Protein AF-A0A1A7WYY6-F1 (afdb_monomer_lite)

Foldseek 3Di:
DPFPDQAQKTKDKDDWFDADPPPRDTDDCVVDDPVPGPDIDMDIDRQAKDQKAWDWADWDPFPDPDDDGKIFIDIFTKIRNHPPDIDTDDPVSHVDDGDDGMD

Secondary structure (DSSP, 8-state):
---S-SSS-EEEEPP--EE-TTT--EE-GGGS-STTPPP--EEEE--SPPPPEEEEEEEPPPS-SSSS---BEEEEEEEEEETTEEEEE-GGGS-SPPPP-B-

Structure (mmCIF, N/CA/C/O backbone):
data_AF-A0A1A7WYY6-F1
#
_entry.id   AF-A0A1A7WYY6-F1
#
loop_
_atom_site.group_PDB
_atom_site.id
_atom_site.type_symbol
_atom_site.label_atom_id
_atom_site.label_alt_id
_atom_site.label_comp_id
_atom_site.label_asym_id
_atom_site.label_entity_id
_atom_site.label_seq_id
_atom_site.pdbx_PDB_ins_code
_atom_site.Cartn_x
_atom_site.Cartn_y
_atom_site.Cartn_z
_atom_site.occupancy
_atom_site.B_iso_or_equiv
_atom_site.auth_seq_id
_atom_site.auth_comp_id
_atom_site.auth_asym_id
_atom_site.auth_atom_id
_atom_site.pdbx_PDB_model_num
ATOM 1 N N . SER A 1 1 ? 10.529 -6.131 -13.747 1.00 89.38 1 SER A N 1
ATOM 2 C CA . SER A 1 1 ? 9.775 -6.752 -12.642 1.00 89.38 1 SER A CA 1
ATOM 3 C C . SER A 1 1 ? 8.323 -6.313 -12.673 1.00 89.38 1 SER A C 1
ATOM 5 O O . SER A 1 1 ? 7.999 -5.364 -13.381 1.00 89.38 1 SER A O 1
ATOM 7 N N . GLU A 1 2 ? 7.456 -6.957 -11.898 1.00 93.88 2 GLU A N 1
ATOM 8 C CA . GLU A 1 2 ? 6.160 -6.380 -11.517 1.00 93.88 2 GLU A CA 1
ATOM 9 C C . GLU A 1 2 ? 6.363 -5.184 -10.567 1.00 93.88 2 GLU A C 1
ATOM 11 O O . GLU A 1 2 ? 7.473 -4.961 -10.064 1.00 93.88 2 GLU A O 1
ATOM 16 N N . CYS A 1 3 ? 5.318 -4.372 -10.387 1.00 95.19 3 CYS A N 1
ATOM 17 C CA . CYS A 1 3 ? 5.341 -3.263 -9.433 1.00 95.19 3 CYS A CA 1
ATOM 18 C C . CYS A 1 3 ? 5.352 -3.811 -7.999 1.00 95.19 3 CYS A C 1
ATOM 20 O O . CYS A 1 3 ? 4.635 -4.764 -7.705 1.00 95.19 3 CYS A O 1
ATOM 22 N N . SER A 1 4 ? 6.128 -3.203 -7.099 1.00 95.25 4 SER A N 1
ATOM 23 C CA . SER A 1 4 ? 6.232 -3.655 -5.701 1.00 95.25 4 SER A CA 1
ATOM 24 C C . SER A 1 4 ? 4.958 -3.463 -4.869 1.00 95.25 4 SER A C 1
ATOM 26 O O . SER A 1 4 ? 4.856 -4.022 -3.782 1.00 95.25 4 SER A O 1
ATOM 28 N N . ALA A 1 5 ? 4.018 -2.650 -5.346 1.00 95.62 5 ALA A N 1
ATOM 29 C CA . ALA A 1 5 ? 2.735 -2.390 -4.709 1.00 95.62 5 ALA A CA 1
ATOM 30 C C . ALA A 1 5 ? 1.647 -2.305 -5.779 1.00 95.62 5 ALA A C 1
ATOM 32 O O . ALA A 1 5 ? 1.930 -1.979 -6.930 1.00 95.62 5 ALA A O 1
ATOM 33 N N . THR A 1 6 ? 0.399 -2.586 -5.419 1.00 96.44 6 THR A N 1
ATOM 34 C CA . THR A 1 6 ? -0.754 -2.515 -6.333 1.00 96.44 6 THR A CA 1
ATOM 35 C C . THR A 1 6 ? -1.458 -1.157 -6.315 1.00 96.44 6 THR A C 1
ATOM 37 O O . THR A 1 6 ? -2.249 -0.880 -7.210 1.00 96.44 6 THR A O 1
ATOM 40 N N . CYS A 1 7 ? -1.177 -0.321 -5.314 1.00 97.06 7 CYS A N 1
ATOM 41 C CA . CYS A 1 7 ? -1.719 1.023 -5.103 1.00 97.06 7 CYS A CA 1
ATOM 42 C C . CYS A 1 7 ? -0.835 1.780 -4.093 1.00 97.06 7 CYS A C 1
ATOM 44 O O . CYS A 1 7 ? 0.082 1.190 -3.518 1.00 97.06 7 CYS A O 1
ATOM 46 N N . ALA A 1 8 ? -1.127 3.062 -3.872 1.00 96.94 8 ALA A N 1
ATOM 47 C CA . ALA A 1 8 ? -0.448 3.973 -2.947 1.00 96.94 8 ALA A CA 1
ATOM 48 C C . ALA A 1 8 ? 1.066 4.117 -3.187 1.00 96.94 8 ALA A C 1
ATOM 50 O O . ALA A 1 8 ? 1.826 4.421 -2.274 1.00 96.94 8 ALA A O 1
ATOM 51 N N . GLY A 1 9 ? 1.506 3.929 -4.430 1.00 95.81 9 GLY A N 1
ATOM 52 C CA . GLY A 1 9 ? 2.899 4.079 -4.828 1.00 95.81 9 GLY A CA 1
ATOM 53 C C . GLY A 1 9 ? 3.725 2.817 -4.593 1.00 95.81 9 GLY A C 1
ATOM 54 O O . GLY A 1 9 ? 3.950 2.363 -3.473 1.00 95.81 9 GLY A O 1
ATOM 55 N N . GLY A 1 10 ? 4.240 2.272 -5.688 1.00 95.38 10 GLY A N 1
ATOM 56 C CA . GLY A 1 10 ? 5.242 1.220 -5.702 1.00 95.38 10 GLY A CA 1
ATOM 57 C C . GLY A 1 10 ? 6.378 1.561 -6.655 1.00 95.38 10 GLY A C 1
ATOM 58 O O . GLY A 1 10 ? 6.368 2.574 -7.352 1.00 95.38 10 GLY A O 1
ATOM 59 N N . SER A 1 11 ? 7.365 0.679 -6.705 1.00 95.19 11 SER A N 1
ATOM 60 C CA . SER A 1 11 ? 8.500 0.796 -7.607 1.00 95.19 11 SER A CA 1
ATOM 61 C C . SER A 1 11 ? 8.587 -0.419 -8.516 1.00 95.19 11 SER A C 1
ATOM 63 O O . SER A 1 11 ? 8.447 -1.564 -8.081 1.00 95.19 11 SER A O 1
ATOM 65 N N . GLN A 1 12 ? 8.852 -0.167 -9.793 1.00 95.00 12 GLN A N 1
ATOM 66 C CA . GLN A 1 12 ? 9.101 -1.192 -10.794 1.00 95.00 12 GLN A CA 1
ATOM 67 C C . GLN A 1 12 ? 10.531 -1.049 -11.299 1.00 95.00 12 GLN A C 1
ATOM 69 O O . GLN A 1 12 ? 10.936 0.027 -11.746 1.00 95.00 12 GLN A O 1
ATOM 74 N N . ARG A 1 13 ? 11.288 -2.147 -11.262 1.00 92.25 13 ARG A N 1
ATOM 75 C CA . ARG A 1 13 ? 12.655 -2.187 -11.785 1.00 92.25 13 ARG A CA 1
ATOM 76 C C . ARG A 1 13 ? 12.673 -2.774 -13.184 1.00 92.25 13 ARG A C 1
ATOM 78 O O . ARG A 1 13 ? 11.979 -3.758 -13.472 1.00 92.25 13 ARG A O 1
ATOM 85 N N . GLN A 1 14 ? 13.486 -2.181 -14.049 1.00 90.56 14 GLN A N 1
ATOM 86 C CA . GLN A 1 14 ? 13.819 -2.791 -15.325 1.00 90.56 14 GLN A CA 1
ATOM 87 C C . GLN A 1 14 ? 14.582 -4.089 -15.058 1.00 90.56 14 GLN A C 1
ATOM 89 O O . GLN A 1 14 ? 15.573 -4.106 -14.333 1.00 90.56 14 GLN A O 1
ATOM 94 N N . GLU A 1 15 ? 14.101 -5.183 -15.634 1.00 87.88 15 GLU A N 1
ATOM 95 C CA . GLU A 1 15 ? 14.791 -6.460 -15.535 1.00 87.88 15 GLU A CA 1
ATOM 96 C C . GLU A 1 15 ? 15.853 -6.537 -16.628 1.00 87.88 15 GLU A C 1
ATOM 98 O O . GLU A 1 15 ? 15.553 -6.405 -17.816 1.00 87.88 15 GLU A O 1
ATOM 103 N N . VAL A 1 16 ? 17.105 -6.697 -16.207 1.00 90.38 16 VAL A N 1
ATOM 104 C CA . VAL A 1 16 ? 18.255 -6.817 -17.100 1.00 90.38 16 VAL A CA 1
ATOM 105 C C . VAL A 1 16 ? 18.666 -8.280 -17.123 1.00 90.38 16 VAL A C 1
ATOM 107 O O . VAL A 1 16 ? 19.020 -8.844 -16.090 1.00 90.38 16 VAL A O 1
ATOM 110 N N . VAL A 1 17 ? 18.610 -8.885 -18.306 1.00 91.75 17 VAL A N 1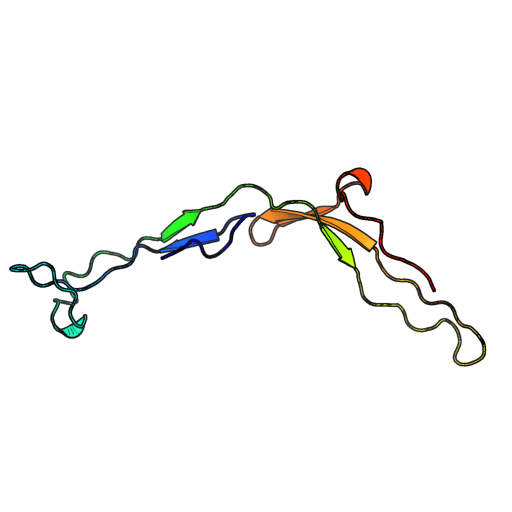
ATOM 111 C CA . VAL A 1 17 ? 19.001 -10.277 -18.537 1.00 91.75 17 VAL A CA 1
ATOM 112 C C . VAL A 1 17 ? 20.059 -10.344 -19.627 1.00 91.75 17 VAL A C 1
ATOM 114 O O . VAL A 1 17 ? 19.995 -9.602 -20.608 1.00 91.75 17 VAL A O 1
ATOM 117 N N . CYS A 1 18 ? 21.014 -11.257 -19.471 1.00 93.31 18 CYS A N 1
ATOM 118 C CA . CYS A 1 18 ? 21.994 -11.545 -20.507 1.00 93.31 18 CYS A CA 1
ATOM 119 C C . CYS A 1 18 ? 21.368 -12.441 -21.576 1.00 93.31 18 CYS A C 1
ATOM 121 O O . CYS A 1 18 ? 20.766 -13.465 -21.248 1.00 93.31 18 CYS A O 1
ATOM 123 N N . LYS A 1 19 ? 21.497 -12.059 -22.849 1.00 94.44 19 LYS A N 1
ATOM 124 C CA . LYS A 1 19 ? 20.972 -12.819 -23.989 1.00 94.44 19 LYS A CA 1
ATOM 125 C C . LYS A 1 19 ? 22.056 -13.065 -25.026 1.00 94.44 19 LYS A C 1
ATOM 127 O O . LYS A 1 19 ? 22.903 -12.198 -25.238 1.00 94.44 19 LYS A O 1
ATOM 132 N N . ARG A 1 20 ? 22.017 -14.221 -25.691 1.00 94.38 20 ARG A N 1
ATOM 133 C CA . ARG A 1 20 ? 22.907 -14.497 -26.828 1.00 94.38 20 ARG A CA 1
ATOM 134 C C . ARG A 1 20 ? 22.461 -13.698 -28.053 1.00 94.38 20 ARG A C 1
ATOM 136 O O . ARG A 1 20 ? 21.269 -13.499 -28.264 1.00 94.38 20 ARG A O 1
ATOM 143 N N . LEU A 1 21 ? 23.418 -13.243 -28.860 1.00 92.31 21 LEU A N 1
ATOM 144 C CA . LEU A 1 21 ? 23.145 -12.398 -30.031 1.00 92.31 21 LEU A CA 1
ATOM 145 C C . LEU A 1 21 ? 22.590 -13.174 -31.236 1.00 92.31 21 LEU A C 1
ATOM 147 O O . LEU A 1 21 ? 22.031 -12.566 -32.142 1.00 92.31 21 LEU A O 1
ATOM 151 N N . ASP A 1 22 ? 22.773 -14.491 -31.267 1.00 95.69 22 ASP A N 1
ATOM 152 C CA . ASP A 1 22 ? 22.360 -15.371 -32.361 1.00 95.69 22 ASP A CA 1
ATOM 153 C C . ASP A 1 22 ? 20.892 -15.805 -32.248 1.00 95.69 22 ASP A C 1
ATOM 155 O O . ASP A 1 22 ? 20.167 -15.768 -33.241 1.00 95.69 22 ASP A O 1
ATOM 159 N N . ASP A 1 23 ? 20.447 -16.192 -31.049 1.00 96.44 23 ASP A N 1
ATOM 160 C CA . ASP A 1 23 ? 19.118 -16.775 -30.815 1.00 96.44 23 ASP A CA 1
ATOM 161 C C . ASP A 1 23 ? 18.271 -16.038 -29.758 1.00 96.44 23 ASP A C 1
ATOM 163 O O . ASP A 1 23 ? 17.135 -16.435 -29.490 1.00 96.44 23 ASP A O 1
ATOM 167 N N . ASN A 1 24 ? 18.785 -14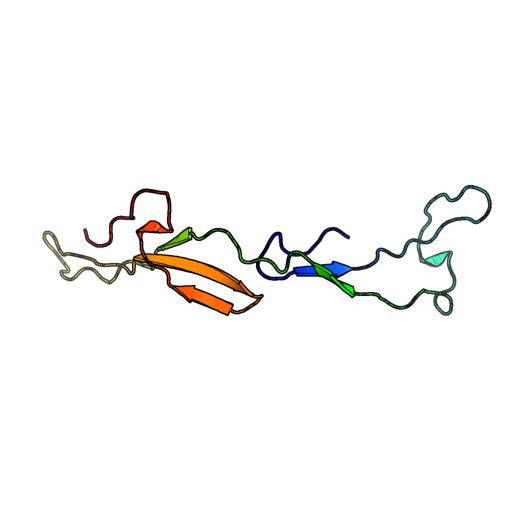.951 -29.165 1.00 94.19 24 ASN A N 1
ATOM 168 C CA . ASN A 1 24 ? 18.157 -14.203 -28.066 1.00 94.19 24 ASN A CA 1
ATOM 169 C C . ASN A 1 24 ? 17.839 -15.040 -26.811 1.00 94.19 24 ASN A C 1
ATOM 171 O O . ASN A 1 24 ? 17.077 -14.585 -25.946 1.00 94.19 24 ASN A O 1
ATOM 175 N N . SER A 1 25 ? 18.418 -16.236 -26.677 1.00 96.50 25 SER A N 1
ATOM 176 C CA . SER A 1 25 ? 18.235 -17.076 -25.497 1.00 96.50 25 SER A CA 1
ATOM 177 C C . SER A 1 25 ? 18.861 -16.419 -24.272 1.00 96.50 25 SER A C 1
ATOM 179 O O . SER A 1 25 ? 19.946 -15.838 -24.336 1.00 96.50 25 SER A O 1
ATOM 181 N N . VAL A 1 26 ? 18.153 -16.488 -23.142 1.00 95.69 26 VAL A N 1
ATOM 182 C CA . VAL A 1 26 ? 18.637 -15.944 -21.872 1.00 95.69 26 VAL A CA 1
ATOM 183 C C . VAL A 1 26 ? 19.691 -16.884 -21.296 1.00 95.69 26 VAL A C 1
ATOM 185 O O . VAL A 1 26 ? 19.447 -18.078 -21.134 1.00 95.69 26 VAL A O 1
ATOM 188 N N . VAL A 1 27 ? 20.855 -16.334 -20.965 1.00 95.19 27 VAL A N 1
ATOM 189 C CA . VAL A 1 27 ? 21.982 -17.054 -20.363 1.00 95.19 27 VAL A CA 1
ATOM 190 C C . VAL A 1 27 ? 22.370 -16.424 -19.028 1.00 95.19 27 VAL A C 1
ATOM 192 O O . VAL A 1 27 ? 21.842 -15.386 -18.626 1.00 95.19 27 VAL A O 1
ATOM 195 N N . GLN A 1 28 ? 23.299 -17.058 -18.311 1.00 93.75 28 GLN A N 1
ATOM 196 C CA . GLN A 1 28 ? 23.793 -16.510 -17.050 1.00 93.75 28 GLN A CA 1
ATOM 197 C C . GLN A 1 28 ? 24.445 -15.143 -17.267 1.00 93.75 28 GLN A C 1
ATOM 199 O O . GLN A 1 28 ? 25.146 -14.916 -18.252 1.00 93.75 28 GLN A O 1
ATOM 204 N N . ASN A 1 29 ? 24.257 -14.243 -16.305 1.00 90.69 29 ASN A N 1
ATOM 205 C CA . ASN A 1 29 ? 24.747 -12.874 -16.422 1.00 90.69 29 ASN A CA 1
ATOM 206 C C . ASN A 1 29 ? 26.283 -12.775 -16.509 1.00 90.69 29 ASN A C 1
ATOM 208 O O . ASN A 1 29 ? 26.793 -11.784 -17.010 1.00 90.69 29 ASN A O 1
ATOM 212 N N . SER A 1 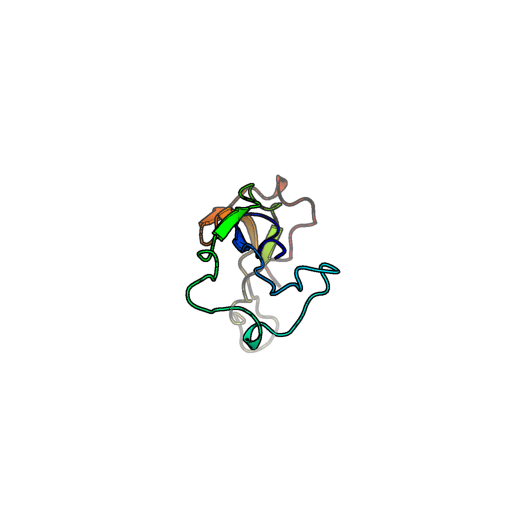30 ? 27.008 -13.810 -16.070 1.00 91.50 30 SER A N 1
ATOM 213 C CA . SER A 1 30 ? 28.468 -13.936 -16.180 1.00 91.50 30 SER A CA 1
ATOM 214 C C . SER A 1 30 ? 28.986 -14.052 -17.617 1.00 91.50 30 SER A C 1
ATOM 216 O O . SER A 1 30 ? 30.168 -13.816 -17.843 1.00 91.50 30 SER A O 1
ATOM 218 N N . TYR A 1 31 ? 28.130 -14.416 -18.580 1.00 93.25 31 TYR A N 1
ATOM 219 C CA . TYR A 1 31 ? 28.489 -14.444 -20.002 1.00 93.25 31 TYR A CA 1
ATOM 220 C C . TYR A 1 31 ? 28.414 -13.064 -20.667 1.00 93.25 31 TYR A C 1
ATOM 222 O O . TYR A 1 31 ? 28.933 -12.902 -21.769 1.00 93.25 31 TYR A O 1
ATOM 230 N N . CYS A 1 32 ? 27.770 -12.087 -20.023 1.00 92.94 32 CYS A N 1
ATOM 231 C CA . CYS A 1 32 ? 27.744 -10.703 -20.478 1.00 92.94 32 CYS A CA 1
ATOM 232 C C . CYS A 1 32 ? 28.809 -9.879 -19.747 1.00 92.94 32 CYS A C 1
ATOM 234 O O . CYS A 1 32 ? 29.098 -10.117 -18.575 1.00 92.94 32 CYS A O 1
ATOM 236 N N . ASP A 1 33 ? 29.362 -8.887 -20.444 1.00 91.56 33 ASP A N 1
ATOM 237 C CA . ASP A 1 33 ? 30.292 -7.922 -19.861 1.00 91.56 33 ASP A CA 1
ATOM 238 C C . ASP A 1 33 ? 29.588 -7.074 -18.788 1.00 91.56 33 ASP A C 1
ATOM 240 O O . ASP A 1 33 ? 28.495 -6.545 -19.014 1.00 91.56 33 ASP A O 1
ATOM 244 N N . GLN A 1 34 ? 30.211 -6.954 -17.615 1.00 86.50 34 GLN A N 1
ATOM 245 C 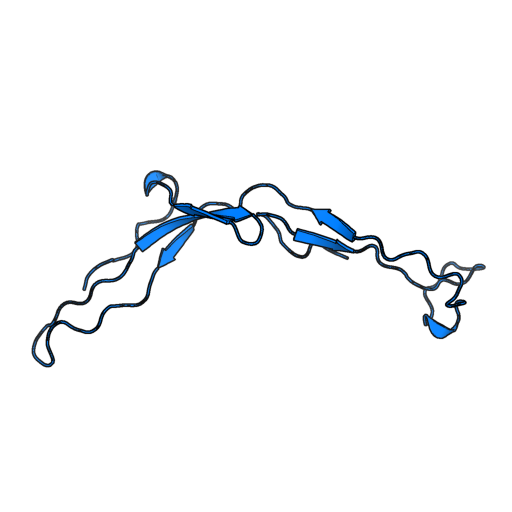CA . GLN A 1 34 ? 29.664 -6.174 -16.505 1.00 86.50 34 GLN A CA 1
ATOM 246 C C . GLN A 1 34 ? 29.759 -4.671 -16.770 1.00 86.50 34 GLN A C 1
ATOM 248 O O . GLN A 1 34 ? 28.849 -3.943 -16.375 1.00 86.50 34 GLN A O 1
ATOM 253 N N . ASP A 1 35 ? 30.791 -4.225 -17.490 1.00 87.19 35 ASP A N 1
ATOM 254 C CA . ASP A 1 35 ? 30.981 -2.809 -17.825 1.00 87.19 35 ASP A CA 1
ATOM 255 C C . ASP A 1 35 ? 29.973 -2.334 -18.887 1.00 87.19 35 ASP A C 1
ATOM 257 O O . ASP A 1 35 ? 29.647 -1.151 -18.974 1.00 87.19 35 ASP A O 1
ATOM 261 N N . GLY A 1 36 ? 29.415 -3.273 -19.659 1.00 84.75 36 GLY A N 1
ATOM 262 C CA . GLY A 1 36 ? 28.330 -3.037 -20.610 1.00 84.75 36 GLY A CA 1
ATOM 263 C C . GLY A 1 36 ? 26.922 -3.167 -20.017 1.00 84.75 36 GLY A C 1
ATOM 264 O O . GLY A 1 36 ? 25.945 -3.044 -20.762 1.00 84.75 36 GLY A O 1
ATOM 265 N N . LYS A 1 37 ? 26.779 -3.443 -18.709 1.00 87.62 37 LYS A N 1
ATOM 266 C CA . LYS A 1 37 ? 25.464 -3.599 -18.070 1.00 87.62 37 LYS A CA 1
ATOM 267 C C . LYS A 1 37 ? 24.704 -2.263 -18.139 1.00 87.62 37 LYS A C 1
ATOM 269 O O . LYS A 1 37 ? 25.208 -1.253 -17.647 1.00 87.62 37 LYS A O 1
ATOM 274 N N . PRO A 1 38 ? 23.475 -2.239 -18.688 1.00 87.62 38 PRO A N 1
ATOM 275 C CA . PRO A 1 38 ? 22.632 -1.052 -18.630 1.00 87.62 38 PRO A CA 1
ATOM 276 C C . PRO A 1 38 ? 22.444 -0.573 -17.182 1.00 87.62 38 PRO A C 1
ATOM 278 O O . PRO A 1 38 ? 22.370 -1.411 -16.274 1.00 87.62 38 PRO A O 1
ATOM 281 N N . PRO A 1 39 ? 22.329 0.747 -16.950 1.00 86.94 39 PRO A N 1
ATOM 282 C CA . PRO A 1 39 ? 22.090 1.274 -15.615 1.00 86.94 39 PRO A CA 1
ATOM 283 C C . PRO A 1 39 ? 20.790 0.70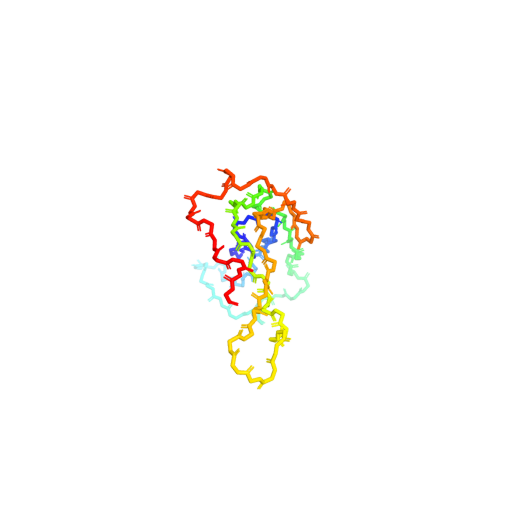8 -15.043 1.00 86.94 39 PRO A C 1
ATOM 285 O O . PRO A 1 39 ? 19.825 0.444 -15.768 1.00 86.94 39 PRO A O 1
ATOM 288 N N . GLU A 1 40 ? 20.763 0.524 -13.725 1.00 85.81 40 GLU A N 1
ATOM 289 C CA . GLU A 1 40 ? 19.542 0.108 -13.048 1.00 85.81 40 GLU A CA 1
ATOM 290 C C . GLU A 1 40 ? 18.513 1.230 -13.136 1.00 85.81 40 GLU A C 1
ATOM 292 O O . GLU A 1 40 ? 18.681 2.302 -12.559 1.00 85.81 40 GLU A O 1
ATOM 297 N N . ASN A 1 41 ? 17.442 0.967 -13.877 1.00 89.81 41 ASN A N 1
ATOM 298 C CA . ASN A 1 41 ? 16.323 1.882 -13.993 1.00 89.81 41 ASN A CA 1
ATOM 299 C C . ASN A 1 41 ? 15.197 1.425 -13.072 1.00 89.81 41 ASN A C 1
ATOM 301 O O . ASN A 1 41 ? 14.735 0.279 -13.135 1.00 89.81 41 ASN A O 1
ATOM 305 N N . GLN A 1 42 ? 14.733 2.354 -12.245 1.00 93.38 42 GLN A N 1
ATOM 306 C CA . GLN A 1 42 ? 13.553 2.204 -11.411 1.00 93.38 42 GLN A CA 1
ATOM 307 C C . GLN A 1 42 ? 12.572 3.316 -11.766 1.00 93.38 42 GLN A C 1
ATOM 309 O O . GLN A 1 42 ? 12.973 4.461 -11.967 1.00 93.38 42 GLN A O 1
ATOM 314 N N . ARG A 1 43 ? 11.290 2.969 -11.855 1.00 94.19 43 ARG A N 1
ATOM 315 C CA . ARG A 1 43 ? 10.208 3.936 -12.036 1.00 94.19 43 ARG A CA 1
ATOM 316 C C . ARG A 1 43 ? 9.124 3.725 -10.997 1.00 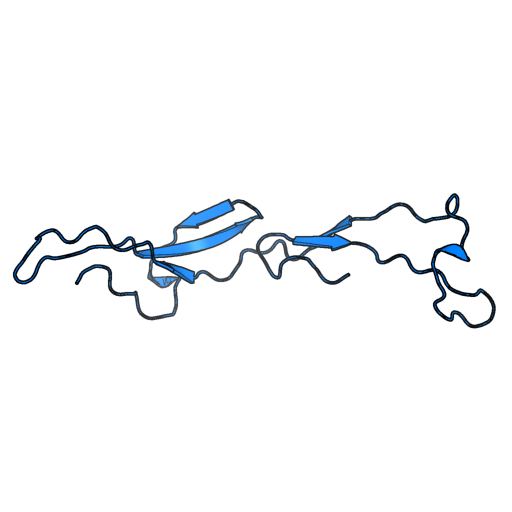94.19 43 ARG A C 1
ATOM 318 O O . ARG A 1 43 ? 8.901 2.588 -10.569 1.00 94.19 43 ARG A O 1
ATOM 325 N N . ASP A 1 44 ? 8.435 4.804 -10.666 1.00 95.12 44 ASP A N 1
ATOM 326 C CA . ASP A 1 44 ? 7.228 4.736 -9.856 1.00 95.12 44 ASP A CA 1
ATOM 327 C C . ASP A 1 44 ? 6.089 4.101 -10.657 1.00 95.12 44 ASP A C 1
ATOM 329 O O . ASP A 1 44 ? 5.991 4.229 -11.883 1.00 95.12 44 ASP A O 1
ATOM 333 N N . CYS A 1 45 ? 5.244 3.362 -9.954 1.00 96.12 45 CYS A N 1
ATOM 334 C CA . CYS A 1 45 ? 4.087 2.679 -10.508 1.00 96.12 45 CYS A CA 1
ATOM 335 C C . CYS A 1 45 ? 2.962 2.641 -9.475 1.00 96.12 45 CYS A C 1
ATOM 337 O O . CYS A 1 45 ? 3.210 2.740 -8.276 1.00 96.12 45 CYS A O 1
ATOM 339 N N . ASN A 1 46 ? 1.721 2.487 -9.945 1.00 97.06 46 ASN A N 1
ATOM 340 C CA . ASN A 1 46 ? 0.532 2.343 -9.100 1.00 97.06 46 ASN A CA 1
ATOM 341 C C . ASN A 1 46 ? 0.397 3.448 -8.035 1.00 97.06 46 ASN A C 1
ATOM 343 O O . ASN A 1 46 ? 0.194 3.174 -6.856 1.00 97.06 46 ASN A O 1
ATOM 347 N N . THR A 1 47 ? 0.537 4.705 -8.462 1.00 96.19 47 THR A N 1
ATOM 348 C CA . THR A 1 47 ? 0.530 5.900 -7.599 1.00 96.19 47 THR A CA 1
ATOM 349 C C . THR A 1 47 ? -0.855 6.300 -7.098 1.00 96.19 47 THR A C 1
ATOM 351 O O . THR A 1 47 ? -0.960 7.161 -6.234 1.00 96.19 47 THR A O 1
ATOM 354 N N . GLU A 1 48 ? -1.915 5.691 -7.626 1.00 97.38 48 GLU A N 1
ATOM 355 C CA . GLU A 1 48 ? -3.281 5.954 -7.178 1.00 97.38 48 GLU A CA 1
ATOM 356 C C . GLU A 1 48 ? -3.510 5.431 -5.752 1.00 97.38 48 GLU A C 1
ATOM 358 O O . GLU A 1 48 ? -3.007 4.351 -5.423 1.00 97.38 48 GLU A O 1
ATOM 363 N N . PRO A 1 49 ? -4.297 6.131 -4.914 1.00 97.75 49 PRO A N 1
ATOM 364 C CA . PRO A 1 49 ? -4.660 5.655 -3.585 1.00 97.75 49 PRO A CA 1
ATOM 365 C C . PRO A 1 49 ? -5.275 4.255 -3.596 1.00 97.75 49 PRO A C 1
ATOM 367 O O . PRO A 1 49 ? -5.990 3.867 -4.522 1.00 97.75 49 PRO A O 1
ATOM 370 N N . CYS A 1 50 ? -5.041 3.502 -2.527 1.00 97.31 50 CYS A N 1
ATOM 371 C CA . CYS A 1 50 ? -5.694 2.215 -2.335 1.00 97.31 50 CYS A CA 1
ATOM 372 C C . CYS A 1 50 ? -7.201 2.379 -2.071 1.00 97.31 50 CYS A C 1
ATOM 374 O O . CYS A 1 50 ? -7.650 3.445 -1.638 1.00 97.31 50 CYS A O 1
ATOM 376 N N . PRO A 1 51 ? -8.007 1.325 -2.281 1.00 97.25 51 PRO A N 1
ATOM 377 C CA . PRO A 1 51 ? -9.352 1.275 -1.728 1.00 97.25 51 PRO A CA 1
ATOM 378 C C . PRO A 1 51 ? -9.319 1.466 -0.201 1.00 97.25 51 PRO A C 1
ATOM 380 O O . PRO A 1 51 ? -8.378 1.003 0.447 1.00 97.25 51 PRO A O 1
ATOM 383 N N . PRO A 1 52 ? -10.308 2.160 0.380 1.00 97.56 52 PRO A N 1
ATOM 384 C CA . PRO A 1 52 ? -10.400 2.332 1.822 1.00 97.56 52 PRO A CA 1
ATOM 385 C C . PRO A 1 52 ? -10.775 1.020 2.518 1.00 97.56 52 PRO A C 1
ATOM 387 O O . PRO A 1 52 ? -11.633 0.272 2.044 1.00 97.56 52 PRO A O 1
ATOM 390 N N . GLU A 1 53 ? -10.155 0.764 3.665 1.00 97.00 53 GLU A N 1
ATOM 391 C CA . GLU A 1 53 ? -10.343 -0.453 4.452 1.00 97.00 53 GLU A CA 1
ATOM 392 C C . GLU A 1 53 ? -10.477 -0.134 5.945 1.00 97.00 53 GLU A C 1
ATOM 394 O O . GLU A 1 53 ? -9.994 0.887 6.442 1.00 97.00 53 GLU A O 1
ATOM 399 N N . TRP A 1 54 ? -11.147 -1.027 6.679 1.00 98.00 54 TRP A N 1
ATOM 400 C CA . TRP A 1 54 ? -11.248 -0.912 8.129 1.00 98.00 54 TRP A CA 1
ATOM 401 C C . TRP A 1 54 ? -9.916 -1.253 8.786 1.00 98.00 54 TRP A C 1
ATOM 403 O O . TRP A 1 54 ? -9.448 -2.390 8.731 1.00 98.00 54 TRP A O 1
ATOM 413 N N . PHE A 1 55 ? -9.368 -0.292 9.509 1.00 97.19 55 PHE A N 1
ATOM 414 C CA . PHE A 1 55 ? -8.363 -0.540 10.520 1.00 97.19 55 PHE A CA 1
ATOM 415 C C . PHE A 1 55 ? -9.009 -0.972 11.818 1.00 97.19 55 PHE A C 1
ATOM 417 O O . PHE A 1 55 ? -9.927 -0.325 12.326 1.00 97.19 55 PHE A O 1
ATOM 424 N N . ILE A 1 56 ? -8.487 -2.065 12.356 1.00 96.81 56 ILE A N 1
ATOM 425 C CA . ILE A 1 56 ? -8.940 -2.666 13.597 1.00 96.81 56 ILE A CA 1
ATOM 426 C C . ILE A 1 56 ? -7.729 -2.712 14.516 1.00 96.81 56 ILE A C 1
ATOM 428 O O . ILE A 1 56 ? -6.833 -3.532 14.333 1.00 96.81 56 ILE A O 1
ATOM 432 N N . GLY A 1 57 ? -7.702 -1.799 15.480 1.00 96.25 57 GLY A N 1
ATOM 433 C CA . GLY A 1 57 ? -6.682 -1.780 16.515 1.00 96.25 57 GLY A CA 1
ATOM 434 C C . GLY A 1 57 ? -6.840 -2.939 17.495 1.00 96.25 57 GLY A C 1
ATOM 435 O O . GLY A 1 57 ? -7.858 -3.641 17.523 1.00 96.25 57 GLY A O 1
ATOM 436 N N . ASP A 1 58 ? -5.829 -3.097 18.339 1.00 96.75 58 ASP A N 1
ATOM 437 C CA . ASP A 1 58 ? -5.868 -4.068 19.421 1.00 96.75 58 ASP A CA 1
ATOM 438 C C . ASP A 1 58 ? -6.950 -3.723 20.446 1.00 96.75 58 ASP A C 1
ATOM 440 O O . ASP A 1 58 ? -7.318 -2.562 20.661 1.00 96.75 58 ASP A O 1
ATOM 444 N N . TRP A 1 59 ? -7.459 -4.763 21.099 1.00 95.56 59 TRP A N 1
ATOM 445 C CA . TRP A 1 59 ? -8.325 -4.594 22.251 1.00 95.56 59 TRP A CA 1
ATOM 446 C C . TRP A 1 59 ? -7.562 -3.971 23.414 1.00 95.56 59 TRP A C 1
ATOM 448 O O . TRP A 1 59 ? -6.449 -4.385 23.735 1.00 95.56 59 TRP A O 1
ATOM 458 N N . SER A 1 60 ? -8.205 -3.026 24.093 1.00 93.88 60 SER A N 1
ATOM 459 C CA . SER A 1 60 ? -7.755 -2.559 25.394 1.00 93.88 60 SER A CA 1
ATOM 460 C C . SER A 1 60 ? -7.719 -3.713 26.391 1.00 93.88 60 SER A C 1
ATOM 462 O O . SER A 1 60 ? -8.426 -4.719 26.249 1.00 93.88 60 SER A O 1
ATOM 464 N N . GLU A 1 61 ? -6.959 -3.525 27.465 1.00 90.25 61 GLU A N 1
ATOM 465 C CA . GLU A 1 61 ? -7.088 -4.391 28.627 1.00 90.25 61 GLU A CA 1
ATOM 466 C C . GLU A 1 61 ? -8.539 -4.409 29.123 1.00 90.25 61 GLU A C 1
ATOM 468 O O . GLU A 1 61 ? -9.302 -3.446 28.967 1.00 90.25 61 GLU A O 1
ATOM 473 N N . CYS A 1 62 ? -8.927 -5.544 29.695 1.00 88.12 62 CYS A N 1
ATOM 474 C CA . CYS A 1 62 ? -10.248 -5.710 30.268 1.00 88.12 62 CYS A CA 1
ATOM 475 C C . CYS A 1 62 ? -10.393 -4.771 31.470 1.00 88.12 62 CYS A C 1
ATOM 477 O O . CYS A 1 62 ? -9.591 -4.830 32.401 1.00 88.12 62 CYS A O 1
ATOM 479 N N . GLY A 1 63 ? -11.451 -3.953 31.501 1.00 83.38 63 GLY A N 1
ATOM 480 C CA . GLY A 1 63 ? -11.695 -3.028 32.615 1.00 83.38 63 GLY A CA 1
ATOM 481 C C . GLY A 1 63 ? -11.930 -3.705 33.976 1.00 83.38 63 GLY A C 1
ATOM 482 O O . GLY A 1 63 ? -12.010 -3.019 34.993 1.00 83.38 63 GLY A O 1
ATOM 483 N N . LYS A 1 64 ? -12.060 -5.039 34.015 1.00 83.31 64 LYS A N 1
ATOM 484 C CA . LYS A 1 64 ? -12.163 -5.839 35.242 1.00 83.31 64 LYS A CA 1
ATOM 485 C C . LYS A 1 64 ? -11.328 -7.111 35.147 1.00 83.31 64 LYS A C 1
ATOM 487 O O . LYS A 1 64 ? -11.208 -7.707 34.082 1.00 83.31 64 LYS A O 1
ATOM 492 N N . THR A 1 65 ? -10.838 -7.574 36.291 1.00 77.44 65 THR A N 1
ATOM 493 C CA . THR A 1 65 ? -10.090 -8.832 36.422 1.00 77.44 65 THR A CA 1
ATOM 494 C C . THR A 1 65 ? -10.984 -10.055 36.693 1.00 77.44 65 THR A C 1
ATOM 496 O O . THR A 1 65 ? -10.524 -11.181 36.530 1.00 77.44 65 THR A O 1
ATOM 499 N N . CYS A 1 66 ? -12.260 -9.860 37.053 1.00 73.56 66 CYS A N 1
ATOM 500 C CA . CYS A 1 66 ? -13.293 -10.897 37.189 1.00 73.56 66 CYS A CA 1
ATOM 501 C C . CYS A 1 66 ? -14.700 -10.348 36.844 1.00 73.56 66 CYS A C 1
ATOM 503 O O . CYS A 1 66 ? -14.928 -9.140 36.909 1.00 73.56 66 CYS A O 1
ATOM 505 N N . ASP A 1 67 ? -15.623 -11.238 36.452 1.00 71.69 67 ASP A N 1
ATOM 506 C CA . ASP A 1 67 ? -17.055 -10.982 36.184 1.00 71.69 67 ASP A CA 1
ATOM 507 C C . ASP A 1 67 ? -17.392 -9.844 35.191 1.00 71.69 67 ASP A C 1
ATOM 509 O O . ASP A 1 67 ? -17.876 -8.769 35.565 1.00 71.69 67 ASP A O 1
ATOM 513 N N . GLY A 1 68 ? -17.206 -10.112 33.891 1.00 75.50 68 GLY A N 1
ATOM 514 C CA . GLY A 1 68 ? -17.787 -9.300 32.809 1.00 75.50 68 GLY A CA 1
ATOM 515 C C . GLY A 1 68 ? -17.219 -7.881 32.725 1.00 75.50 68 GLY A C 1
ATOM 516 O O . GLY A 1 68 ? -17.940 -6.898 32.918 1.00 75.50 68 GLY A O 1
ATOM 517 N N . GLY A 1 69 ? -15.910 -7.764 32.494 1.00 81.81 69 GLY A N 1
ATOM 518 C CA . GLY A 1 69 ? -15.287 -6.488 32.150 1.00 81.81 69 GLY A CA 1
ATOM 519 C C . GLY A 1 69 ? -15.471 -6.152 30.671 1.00 81.81 69 GLY A C 1
ATOM 520 O O . GLY A 1 69 ? -15.688 -7.038 29.854 1.00 81.81 69 GLY A O 1
ATOM 521 N N . MET A 1 70 ? -15.397 -4.860 30.360 1.00 89.62 70 MET A N 1
ATOM 522 C CA . MET A 1 70 ? -15.537 -4.334 29.006 1.00 89.62 70 MET A CA 1
ATOM 523 C C . MET A 1 70 ? -14.155 -4.018 28.438 1.00 89.62 70 MET A C 1
ATOM 525 O O . MET A 1 70 ? -13.297 -3.497 29.161 1.00 89.62 70 MET A O 1
ATOM 529 N N . ARG A 1 71 ? -13.954 -4.306 27.156 1.00 92.06 71 ARG A N 1
ATOM 530 C CA . ARG A 1 71 ? -12.791 -3.895 26.373 1.00 92.06 71 ARG A CA 1
ATOM 531 C C . ARG A 1 71 ? -13.239 -3.099 25.160 1.00 92.06 71 ARG A C 1
ATOM 533 O O . ARG A 1 71 ? -14.307 -3.330 24.597 1.00 92.06 71 ARG A O 1
ATOM 540 N N . THR A 1 72 ? -12.418 -2.140 24.767 1.00 94.44 72 THR A N 1
ATOM 541 C CA . THR A 1 72 ? -12.660 -1.294 23.597 1.00 94.44 72 THR A CA 1
ATOM 542 C C . THR A 1 72 ? -11.480 -1.366 22.652 1.00 94.44 72 THR A C 1
ATOM 544 O O . THR A 1 72 ? -10.355 -1.558 23.104 1.00 94.44 72 THR A O 1
ATOM 547 N N . ARG A 1 73 ? -11.706 -1.182 21.356 1.00 96.19 73 ARG A N 1
ATOM 548 C CA . ARG A 1 73 ? -10.631 -1.057 20.368 1.00 96.19 73 ARG A CA 1
ATOM 549 C C . ARG A 1 73 ? -10.910 0.076 19.402 1.00 96.19 73 ARG A C 1
ATOM 551 O O . ARG A 1 73 ? -12.057 0.468 19.198 1.00 96.19 73 ARG A O 1
ATOM 558 N N . THR A 1 74 ? -9.852 0.560 18.775 1.00 96.88 74 THR A N 1
ATOM 559 C CA . THR A 1 74 ? -9.949 1.559 17.714 1.00 96.88 74 THR A CA 1
ATOM 560 C C . THR A 1 74 ? -10.460 0.904 16.433 1.00 96.88 74 THR A C 1
ATOM 562 O O . THR A 1 74 ? -9.893 -0.089 15.981 1.00 96.88 74 THR A O 1
ATOM 565 N N . VAL A 1 75 ? -11.513 1.466 15.840 1.00 97.50 75 VAL A N 1
ATOM 566 C CA . VAL A 1 75 ? -12.022 1.081 14.517 1.00 97.50 75 VAL A CA 1
ATOM 567 C C . VAL A 1 75 ? -12.086 2.340 13.662 1.00 97.50 75 VAL A C 1
ATOM 569 O O . VAL A 1 75 ? -12.826 3.263 13.995 1.00 97.50 75 VAL A O 1
ATOM 572 N N . LEU A 1 76 ? -11.288 2.395 12.596 1.00 97.69 76 LEU A N 1
ATOM 573 C CA . LEU A 1 76 ? -11.187 3.556 11.703 1.00 97.69 76 LEU A CA 1
ATOM 574 C C . LEU A 1 76 ? -11.300 3.101 10.253 1.00 97.69 76 LEU A C 1
ATOM 576 O O . LEU A 1 76 ? -10.746 2.066 9.895 1.00 97.69 76 LEU A O 1
ATOM 580 N N . CYS A 1 77 ? -11.973 3.877 9.409 1.00 98.19 77 CYS A N 1
ATOM 581 C CA . CYS A 1 77 ? -11.861 3.699 7.966 1.00 98.19 77 CYS A CA 1
ATOM 582 C C . CYS A 1 77 ? -10.602 4.437 7.499 1.00 98.19 77 CYS A C 1
ATOM 584 O O . CYS A 1 77 ? -10.520 5.652 7.669 1.00 98.19 77 CYS A O 1
ATOM 586 N N . ILE A 1 78 ? -9.609 3.732 6.952 1.00 97.88 78 ILE A N 1
ATOM 587 C CA . ILE A 1 78 ? -8.380 4.356 6.441 1.00 97.88 78 ILE A CA 1
ATOM 588 C C . ILE A 1 78 ? -8.127 4.006 4.984 1.00 97.88 78 ILE A C 1
ATOM 590 O O . ILE A 1 78 ? -8.454 2.925 4.498 1.00 97.88 78 ILE A O 1
ATOM 594 N N . ARG A 1 79 ? -7.490 4.947 4.293 1.00 97.88 79 ARG A N 1
ATOM 595 C CA . ARG A 1 79 ? -7.038 4.816 2.915 1.00 97.88 79 ARG A CA 1
ATOM 596 C C . ARG A 1 79 ? -5.552 5.126 2.827 1.00 97.88 79 ARG A C 1
ATOM 598 O O . ARG A 1 79 ? -5.117 6.195 3.243 1.00 97.88 79 ARG A O 1
ATOM 605 N N . LYS A 1 80 ? -4.785 4.228 2.213 1.00 97.75 80 LYS A N 1
ATOM 606 C CA . LYS A 1 80 ? -3.385 4.499 1.861 1.00 97.75 80 LYS A CA 1
ATOM 607 C C . LYS A 1 80 ? -3.343 5.394 0.630 1.00 97.75 80 LYS A C 1
ATOM 609 O O . LYS A 1 80 ? -3.908 5.032 -0.403 1.00 97.75 80 LYS A O 1
ATOM 614 N N . ILE A 1 81 ? -2.694 6.547 0.744 1.00 97.19 81 ILE A N 1
ATOM 615 C CA . ILE A 1 81 ? -2.556 7.533 -0.341 1.00 97.19 81 ILE A CA 1
ATOM 616 C C . ILE A 1 81 ? -1.115 7.620 -0.862 1.00 97.19 81 ILE A C 1
ATOM 618 O O . ILE A 1 81 ? -0.895 8.124 -1.958 1.00 97.19 81 ILE A O 1
ATOM 622 N N . GLY A 1 82 ? -0.153 7.066 -0.121 1.00 95.19 82 GLY A N 1
ATOM 623 C CA . GLY A 1 82 ? 1.248 6.993 -0.517 1.00 95.19 82 GLY A CA 1
ATOM 624 C C . GLY A 1 82 ? 2.022 5.920 0.261 1.00 95.19 82 GLY A C 1
ATOM 625 O O . GLY A 1 82 ? 1.452 5.263 1.137 1.00 95.19 82 GLY A O 1
ATOM 626 N N . PRO A 1 83 ? 3.335 5.762 0.002 1.00 90.62 83 PRO A N 1
ATOM 627 C CA . PRO A 1 83 ? 4.142 4.685 0.587 1.00 90.62 83 PRO A CA 1
ATOM 628 C C . PRO A 1 83 ? 4.221 4.717 2.118 1.00 90.62 83 PRO A C 1
ATOM 630 O O . PRO A 1 83 ? 4.418 3.684 2.755 1.00 90.62 83 PRO A O 1
ATOM 633 N N . ALA A 1 84 ? 4.081 5.905 2.703 1.00 91.81 84 ALA A N 1
ATOM 634 C CA . ALA A 1 84 ? 4.057 6.137 4.144 1.00 91.81 84 ALA A CA 1
ATOM 635 C C . ALA A 1 84 ? 2.963 7.147 4.536 1.00 91.81 84 ALA A C 1
ATOM 637 O O . ALA A 1 84 ? 3.047 7.777 5.588 1.00 91.81 84 ALA A O 1
ATOM 638 N N . GLU A 1 85 ? 1.963 7.332 3.670 1.00 95.44 85 GLU A N 1
ATOM 639 C CA . GLU A 1 85 ? 0.896 8.311 3.858 1.00 95.44 85 GLU A CA 1
ATOM 640 C C . GLU A 1 85 ? -0.463 7.611 3.878 1.00 95.44 85 GLU A C 1
ATOM 642 O O . GLU A 1 85 ? -0.823 6.868 2.956 1.00 95.44 85 GLU A O 1
ATOM 647 N N . GLU A 1 86 ? -1.226 7.876 4.934 1.00 96.56 86 GLU A N 1
ATOM 648 C CA . GLU A 1 86 ? -2.558 7.326 5.164 1.00 96.56 86 GLU A CA 1
ATOM 649 C C . GLU A 1 86 ? -3.527 8.444 5.553 1.00 96.56 86 GLU A C 1
ATOM 651 O O . GLU A 1 86 ? -3.157 9.427 6.196 1.00 96.56 86 GLU A O 1
ATOM 656 N N . GLU A 1 87 ? -4.787 8.275 5.172 1.00 97.38 87 GLU A N 1
ATOM 657 C CA . GLU A 1 87 ? -5.871 9.213 5.438 1.00 97.38 87 GLU A CA 1
ATOM 658 C C . GLU A 1 87 ? -7.004 8.489 6.166 1.00 97.38 87 GLU A C 1
ATOM 660 O O . GLU A 1 87 ? -7.460 7.437 5.716 1.00 97.38 87 GLU A O 1
ATOM 665 N N . THR A 1 88 ? -7.475 9.052 7.284 1.00 97.75 88 THR A N 1
ATOM 666 C CA . THR A 1 88 ? -8.689 8.574 7.964 1.00 97.75 88 THR A CA 1
ATOM 667 C C . THR A 1 88 ? -9.919 9.180 7.300 1.00 97.75 88 THR A C 1
ATOM 669 O O . THR A 1 88 ? -10.021 10.398 7.170 1.00 97.75 88 THR A O 1
ATOM 672 N N . LEU A 1 89 ? -10.853 8.326 6.900 1.00 97.62 89 LEU A N 1
ATOM 673 C CA . LEU A 1 89 ? -12.088 8.678 6.212 1.00 97.62 89 LEU A CA 1
ATOM 674 C C . LEU A 1 89 ? -13.307 8.460 7.113 1.00 97.62 89 LEU A C 1
ATOM 676 O O . LEU A 1 89 ? -13.227 7.848 8.179 1.00 97.62 89 LEU A O 1
ATOM 680 N N . GLU A 1 90 ? -14.463 8.931 6.648 1.00 97.50 90 GLU A N 1
ATOM 681 C CA . GLU A 1 90 ? -15.746 8.566 7.244 1.00 97.50 90 GLU A CA 1
ATOM 682 C C . GLU A 1 90 ? -16.075 7.086 6.996 1.00 97.50 90 GLU A C 1
ATOM 684 O O . GLU A 1 90 ? -15.728 6.507 5.966 1.00 97.50 90 GLU A O 1
ATOM 689 N N . ASP A 1 91 ? -16.830 6.489 7.914 1.00 95.88 91 ASP A N 1
ATOM 690 C CA . ASP A 1 91 ? -17.275 5.093 7.849 1.00 95.88 91 ASP A CA 1
ATOM 691 C C . ASP A 1 91 ? -17.946 4.695 6.532 1.00 95.88 91 ASP A C 1
ATOM 693 O O . ASP A 1 91 ? -17.854 3.548 6.105 1.00 95.88 91 ASP A O 1
ATOM 697 N N . THR A 1 92 ? -18.643 5.636 5.893 1.00 95.19 92 THR A N 1
ATOM 698 C CA . THR A 1 92 ? -19.411 5.413 4.661 1.00 95.19 92 THR A CA 1
ATOM 699 C C . THR A 1 92 ? -18.533 5.015 3.475 1.00 95.19 92 THR A C 1
ATOM 701 O O . THR A 1 92 ? -19.027 4.386 2.539 1.00 95.19 92 THR A O 1
ATOM 704 N N . TYR A 1 93 ? -17.237 5.338 3.518 1.00 96.69 93 TYR A N 1
ATOM 705 C CA . TYR A 1 93 ? -16.273 4.955 2.489 1.00 96.69 93 TYR A CA 1
ATOM 706 C C . TYR A 1 93 ? -15.851 3.488 2.604 1.00 96.69 93 TYR A C 1
ATOM 708 O O . TYR A 1 93 ? -15.501 2.871 1.598 1.00 96.69 93 TYR A O 1
ATOM 716 N N . CYS A 1 94 ? -15.925 2.905 3.801 1.00 96.62 94 CYS A N 1
ATOM 717 C CA . CYS A 1 94 ? -15.644 1.497 4.018 1.00 96.62 94 CYS A CA 1
ATOM 718 C C . CYS A 1 94 ? -16.924 0.680 3.796 1.00 96.62 94 CYS A C 1
ATOM 720 O O . CYS A 1 94 ? -17.790 0.580 4.658 1.00 96.62 94 CYS A O 1
ATOM 722 N N . LEU A 1 95 ? -17.035 0.062 2.617 1.00 91.25 95 LEU A N 1
ATOM 723 C CA . LEU A 1 95 ? -18.268 -0.575 2.118 1.00 91.25 95 LEU A CA 1
ATOM 724 C C . LEU A 1 95 ? -18.713 -1.840 2.876 1.00 91.25 95 LEU A C 1
ATOM 726 O O . LEU A 1 95 ? -19.749 -2.424 2.561 1.00 91.25 95 LEU A O 1
ATOM 730 N N . THR A 1 96 ? -17.926 -2.298 3.845 1.00 92.00 96 THR A N 1
ATOM 731 C CA . THR A 1 96 ? -18.237 -3.474 4.664 1.00 92.00 96 THR A CA 1
ATOM 732 C C . THR A 1 96 ? -18.780 -3.052 6.025 1.00 92.00 96 THR A C 1
ATOM 734 O O . THR A 1 96 ? -18.564 -1.928 6.473 1.00 92.00 96 THR A O 1
ATOM 737 N N . HIS A 1 97 ? -19.488 -3.954 6.708 1.00 93.69 97 HIS A N 1
ATOM 738 C CA . HIS A 1 97 ? -20.030 -3.664 8.035 1.00 93.69 97 HIS A CA 1
ATOM 739 C C . HIS A 1 97 ? -18.938 -3.225 9.017 1.00 93.69 97 HIS A C 1
ATOM 741 O O . HIS A 1 97 ? -17.907 -3.890 9.137 1.00 93.69 97 HIS A O 1
ATOM 747 N N . ARG A 1 98 ? -19.202 -2.131 9.745 1.00 94.94 98 ARG A N 1
ATOM 748 C CA . ARG A 1 98 ? -18.290 -1.597 10.760 1.00 94.94 98 ARG A CA 1
ATOM 749 C C . ARG A 1 98 ? -17.976 -2.668 11.818 1.00 94.94 98 ARG A C 1
ATOM 751 O O . ARG A 1 98 ? -18.907 -3.216 12.416 1.00 94.94 98 ARG A O 1
ATOM 758 N N . PRO A 1 99 ? -16.689 -2.971 12.065 1.00 95.94 99 PRO A N 1
ATOM 759 C CA . PRO A 1 99 ? -16.277 -3.915 13.098 1.00 95.94 99 PRO A CA 1
ATOM 760 C C . PRO A 1 99 ? -16.736 -3.518 14.508 1.00 95.94 99 PRO A C 1
ATOM 762 O O . PRO A 1 99 ? -16.863 -2.339 14.829 1.00 95.94 99 PRO A O 1
ATOM 765 N N . ILE A 1 100 ? -16.920 -4.516 15.379 1.00 93.81 100 ILE A N 1
ATOM 766 C CA . ILE A 1 100 ? -17.264 -4.307 16.796 1.00 93.81 100 ILE A CA 1
ATOM 767 C C . ILE A 1 100 ? -16.139 -3.526 17.475 1.00 93.81 100 ILE A C 1
ATOM 769 O O . ILE A 1 100 ? -14.995 -3.957 17.418 1.00 93.81 100 ILE A O 1
ATOM 773 N N . GLU A 1 101 ? -16.445 -2.419 18.139 1.00 93.69 101 GLU A N 1
ATOM 774 C CA . GLU A 1 101 ? -15.455 -1.584 18.840 1.00 93.69 101 GLU A CA 1
ATOM 775 C C . GLU A 1 101 ? -15.454 -1.783 20.361 1.00 93.69 101 GLU A C 1
ATOM 777 O O . GLU A 1 101 ? -14.590 -1.251 21.056 1.00 93.69 101 GLU A O 1
ATOM 782 N N . ARG A 1 102 ? -16.422 -2.543 20.884 1.00 91.94 102 ARG A N 1
ATOM 783 C CA . ARG A 1 102 ? -16.639 -2.762 22.314 1.00 91.94 102 ARG A CA 1
ATOM 784 C C . ARG A 1 102 ? -17.257 -4.132 22.568 1.00 91.94 102 ARG A C 1
ATOM 786 O O . ARG A 1 102 ? -18.261 -4.455 21.937 1.00 91.94 102 ARG A O 1
ATOM 793 N N . GLU A 1 103 ? -16.708 -4.872 23.524 1.00 87.06 103 GLU A N 1
ATOM 794 C CA . GLU A 1 103 ? -17.294 -6.112 24.059 1.00 87.06 103 GLU A CA 1
ATOM 795 C C . GLU A 1 103 ? -17.051 -6.271 25.558 1.00 87.06 103 GLU A C 1
ATOM 797 O O . GLU A 1 103 ? -16.059 -5.691 26.058 1.00 87.06 103 GLU A O 1
#

Sequence (103 aa):
SECSATCAGGSQRQEVVCKRLDDNSVVQNSYCDQDGKPPENQRDCNTEPCPPEWFIGDWSECGKTCDGGMRTRTVLCIRKIGPAEEETLEDTYCLTHRPIERE

InterPro domains:
  IPR000884 Thrombospondin type-1 (TSP1) repeat [PS50092] (1-51)
  IPR000884 Thrombospondin type-1 (TSP1) repeat [PS50092] (54-103)
  IPR000884 Thrombospondin type-1 (TSP1) repeat [SM00209] (1-51)
  IPR000884 Thrombospondin type-1 (TSP1) repeat [SM00209] (53-101)
  IPR036383 Thrombospondin type-1 repeat superfamily [G3DSA:2.20.100.10] (1-51)
  IPR036383 Thrombospondin type-1 repeat superfamily [G3DSA:2.20.100.10] (53-103)
  IPR036383 Thrombospondin type-1 repeat superfamily [SSF82895] (1-50)
  IPR036383 Thrombospondin type-1 repeat superfamily [SSF82895] (54-102)
  IPR050439 ADAMTS and ADAMTS-like [PTHR13723] (1-89)

pLDDT: mean 93.01, std 5.28, range [71.69, 98.19]

Radius of gyration: 24.27 Å; chains: 1; bounding box: 51×26×70 Å

Organism: NCBI:txid60296